Protein AF-A0A0C3AZR6-F1 (afdb_monomer_lite)

Sequence (127 aa):
MDSSSAIPLAPTKAGRVSGKNWKGAKTPTVRNSTKYSFSRSNLPRGVKSKSWEDRKRKDTQLTAVKALEKELKDEKAAELARRREVTKERKDRVEEKRRLEEMKAKMSAKKLARVRRRQGRTKKING

Foldseek 3Di:
DDDDPDDDDDADPQGPDPPCPVVPDDDPPPVPPDPPPPDPDPDDPVVDDPDPVSVVVVVVVVVVVVVVVVVVVVVVVVVVVVVVVVVVVVVVVVVVVVVVVVVVVVVVVVVVVVVCVVVVVDPPDDD

Secondary structure (DSSP, 8-state):
------------TT-S-TT-GGGS---------SS-----S---GGG--S-HHHHHHHHHHHHHHHHHHHHHHHHHHHHHHHHHHHHHHHHHHHHHHHHHHHHHHHHHHHHHHHHHHHTT--S----

Structure (mmCIF, N/CA/C/O backbone):
data_AF-A0A0C3AZR6-F1
#
_entry.id   AF-A0A0C3AZR6-F1
#
loop_
_atom_site.group_PDB
_atom_site.id
_atom_site.type_symbol
_atom_site.label_atom_id
_atom_site.label_alt_id
_atom_site.label_comp_id
_atom_site.label_asym_id
_atom_site.label_entity_id
_atom_site.label_seq_id
_atom_site.pdbx_PDB_ins_code
_atom_site.Cartn_x
_atom_site.Cartn_y
_atom_site.Cartn_z
_atom_site.occupancy
_atom_site.B_iso_or_equiv
_atom_site.auth_seq_id
_atom_site.auth_comp_id
_atom_site.auth_asym_id
_atom_site.auth_atom_id
_atom_site.pdbx_PDB_model_num
ATOM 1 N N . MET A 1 1 ? -48.185 21.223 92.928 1.00 43.75 1 MET A N 1
ATOM 2 C CA . MET A 1 1 ? -46.796 20.753 92.765 1.00 43.75 1 MET A CA 1
ATOM 3 C C . MET A 1 1 ? -46.728 20.026 91.440 1.00 43.75 1 MET A C 1
ATOM 5 O O . MET A 1 1 ? -47.142 18.879 91.351 1.00 43.75 1 MET A O 1
ATOM 9 N N . ASP A 1 2 ? -46.347 20.776 90.408 1.00 48.12 2 ASP A N 1
ATOM 10 C CA . ASP A 1 2 ? -46.209 20.327 89.022 1.00 48.12 2 ASP A CA 1
ATOM 11 C C . ASP A 1 2 ? -45.090 19.293 88.889 1.00 48.12 2 ASP A C 1
ATOM 13 O O . ASP A 1 2 ? -44.030 19.430 89.495 1.00 48.12 2 ASP A O 1
ATOM 17 N N . SER A 1 3 ? -45.295 18.269 88.066 1.00 53.34 3 SER A N 1
ATOM 18 C CA . SER A 1 3 ? -44.249 17.309 87.701 1.00 53.34 3 SER A CA 1
ATOM 19 C C . SER A 1 3 ? -44.274 17.077 86.195 1.00 53.34 3 SER A C 1
ATOM 21 O O . SER A 1 3 ? -44.761 16.070 85.695 1.00 53.34 3 SER A O 1
ATOM 23 N N . SER A 1 4 ? -43.738 18.056 85.465 1.00 58.75 4 SER A N 1
ATOM 24 C CA . SER A 1 4 ? -43.389 17.937 84.049 1.00 58.75 4 SER A CA 1
ATOM 25 C C . SER A 1 4 ? -42.205 16.971 83.903 1.00 58.75 4 SER A C 1
ATOM 27 O O . SER A 1 4 ? -41.048 17.356 84.085 1.00 58.75 4 SER A O 1
ATOM 29 N N . SER A 1 5 ? -42.474 15.714 83.554 1.00 63.41 5 SER A N 1
ATOM 30 C CA . SER A 1 5 ? -41.441 14.737 83.200 1.00 63.41 5 SER A CA 1
ATOM 31 C C . SER A 1 5 ? -40.822 15.087 81.840 1.00 63.41 5 SER A C 1
ATOM 33 O O . SER A 1 5 ? -41.391 14.797 80.786 1.00 63.41 5 SER A O 1
ATOM 35 N N . ALA A 1 6 ? -39.656 15.733 81.854 1.00 64.06 6 ALA A N 1
ATOM 36 C CA . ALA A 1 6 ? -38.912 16.073 80.645 1.00 64.06 6 ALA A CA 1
ATOM 37 C C . ALA A 1 6 ? -38.330 14.809 79.978 1.00 64.06 6 ALA A C 1
ATOM 39 O O . ALA A 1 6 ? -37.543 14.080 80.578 1.00 64.06 6 ALA A O 1
ATOM 40 N N . ILE A 1 7 ? -38.697 14.565 78.718 1.00 68.38 7 ILE A N 1
ATOM 41 C CA . ILE A 1 7 ? -38.192 13.448 77.905 1.00 68.38 7 ILE A CA 1
ATOM 42 C C . ILE A 1 7 ? -36.727 13.731 77.503 1.00 68.38 7 ILE A C 1
ATOM 44 O O . ILE A 1 7 ? -36.455 14.793 76.929 1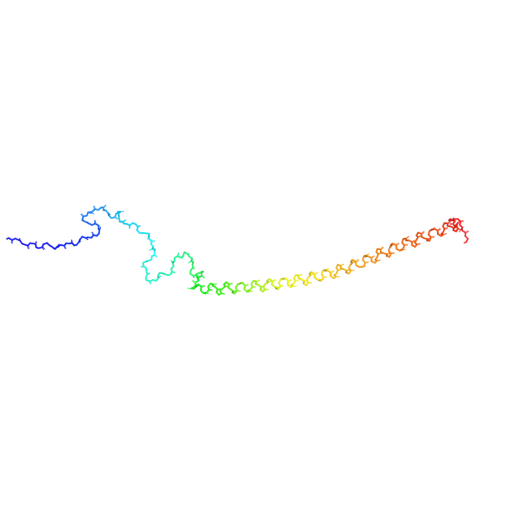.00 68.38 7 ILE A O 1
ATOM 48 N N . PRO A 1 8 ? -35.765 12.818 77.746 1.00 67.88 8 PRO A N 1
ATOM 49 C CA . PRO A 1 8 ? -34.377 13.022 77.343 1.00 67.88 8 PRO A CA 1
ATOM 50 C C . PRO A 1 8 ? -34.225 12.865 75.821 1.00 67.88 8 PRO A C 1
ATOM 52 O O . PRO A 1 8 ? -34.331 11.774 75.267 1.00 67.88 8 PRO A O 1
ATOM 55 N N . LEU A 1 9 ? -33.955 13.973 75.127 1.00 63.50 9 LEU A N 1
ATOM 56 C CA . LEU A 1 9 ? -33.611 13.967 73.703 1.00 63.50 9 LEU A CA 1
ATOM 57 C C . LEU A 1 9 ? -32.191 13.409 73.514 1.00 63.50 9 LEU A C 1
ATOM 59 O O . LEU A 1 9 ? -31.229 13.984 74.026 1.00 63.50 9 LEU A O 1
ATOM 63 N N . ALA A 1 10 ? -32.057 12.317 72.758 1.00 60.41 10 ALA A N 1
ATOM 64 C CA . ALA A 1 10 ? -30.762 11.732 72.411 1.00 60.41 10 ALA A CA 1
ATOM 65 C C . ALA A 1 10 ? -29.856 12.756 71.685 1.00 60.41 10 ALA A C 1
ATOM 67 O O . ALA A 1 10 ? -30.346 13.514 70.838 1.00 60.41 10 ALA A O 1
ATOM 68 N N . PRO A 1 11 ? -28.538 12.803 71.971 1.00 62.66 11 PRO A N 1
ATOM 69 C CA . PRO A 1 11 ? -27.638 13.742 71.315 1.00 62.66 11 PRO A CA 1
ATOM 70 C C . PRO A 1 11 ? -27.493 13.373 69.835 1.00 62.66 11 PRO A C 1
ATOM 72 O O . PRO A 1 11 ? -26.934 12.337 69.475 1.00 62.66 11 PRO A O 1
ATOM 75 N N . THR A 1 12 ? -27.983 14.237 68.947 1.00 64.06 12 THR A N 1
ATOM 76 C CA . THR A 1 12 ? -27.641 14.160 67.524 1.00 64.06 12 THR A CA 1
ATOM 77 C C . THR A 1 12 ? -26.139 14.423 67.365 1.00 64.06 12 THR A C 1
ATOM 79 O O . THR A 1 12 ? -25.546 15.159 68.157 1.00 64.06 12 THR A O 1
ATOM 82 N N . LYS A 1 13 ? -25.500 13.876 66.320 1.00 60.03 13 LYS A N 1
ATOM 83 C CA . LYS A 1 13 ? -24.058 14.076 66.043 1.00 60.03 13 LYS A CA 1
ATOM 84 C C . LYS A 1 13 ? -23.613 15.553 65.970 1.00 60.03 13 LYS A C 1
ATOM 86 O O . LYS A 1 13 ? -22.415 15.811 65.982 1.00 60.03 13 LYS A O 1
ATOM 91 N N . ALA A 1 14 ? -24.543 16.508 65.877 1.00 58.34 14 ALA A N 1
ATOM 92 C CA . ALA A 1 14 ? -24.272 17.944 65.802 1.00 58.34 14 ALA A CA 1
ATOM 93 C C . ALA A 1 14 ? -24.494 18.719 67.125 1.00 58.34 14 ALA A C 1
ATOM 95 O O . ALA A 1 14 ? -24.166 19.904 67.179 1.00 58.34 14 ALA A O 1
ATOM 96 N N . GLY A 1 15 ? -24.998 18.083 68.192 1.00 63.97 15 GLY A N 1
ATOM 97 C CA . GLY A 1 15 ? -25.243 18.728 69.493 1.00 63.97 15 GLY A CA 1
ATOM 98 C C . GLY A 1 15 ? -26.321 19.834 69.489 1.00 63.97 15 GLY A C 1
ATOM 99 O O . GLY A 1 15 ? -26.889 20.181 68.456 1.00 63.97 15 GLY A O 1
ATOM 100 N N . ARG A 1 16 ? -26.617 20.407 70.672 1.00 58.31 16 ARG A N 1
ATOM 101 C CA . ARG A 1 16 ? -27.592 21.507 70.887 1.00 58.31 16 ARG A CA 1
ATOM 102 C C . ARG A 1 16 ? -27.002 22.897 70.588 1.00 58.31 16 ARG A C 1
ATOM 104 O O . ARG A 1 16 ? -27.086 23.797 71.418 1.00 58.31 16 ARG A O 1
ATOM 111 N N . VAL A 1 17 ? -26.360 23.091 69.437 1.00 55.59 17 VAL A N 1
ATOM 112 C CA . VAL A 1 17 ? -25.822 24.413 69.069 1.00 55.59 17 VAL A CA 1
ATOM 113 C C . VAL A 1 17 ? -26.326 24.809 67.689 1.00 55.59 17 VAL A C 1
ATOM 115 O O . VAL A 1 17 ? -25.867 24.290 66.671 1.00 55.59 17 VAL A O 1
ATOM 118 N N . SER A 1 18 ? -27.270 25.753 67.670 1.00 59.91 18 SER A N 1
ATOM 119 C CA . SER A 1 18 ? -27.644 26.496 66.465 1.00 59.91 18 SER A CA 1
ATOM 120 C C . SER A 1 18 ? -26.379 27.104 65.840 1.00 59.91 18 SER A C 1
ATOM 122 O O . SER A 1 18 ? -25.640 27.816 66.517 1.00 59.91 18 SER A O 1
ATOM 124 N N . GLY A 1 19 ? -26.088 26.776 64.574 1.00 60.72 19 GLY A N 1
ATOM 125 C CA . GLY A 1 19 ? -25.051 27.459 63.786 1.00 60.72 19 GLY A CA 1
ATOM 126 C C . GLY A 1 19 ? -23.796 26.664 63.397 1.00 60.72 19 GLY A C 1
ATOM 127 O O . GLY A 1 19 ? -22.848 27.268 62.899 1.00 60.72 19 GLY A O 1
ATOM 128 N N . LYS A 1 20 ? -23.737 25.334 63.581 1.00 61.09 20 LYS A N 1
ATOM 129 C CA . LYS A 1 20 ? -22.564 24.498 63.192 1.00 61.09 20 LYS A CA 1
ATOM 130 C C . LYS A 1 20 ? -22.833 23.479 62.077 1.00 61.09 20 LYS A C 1
ATOM 132 O O . LYS A 1 20 ? -22.010 22.614 61.796 1.00 61.09 20 LYS A O 1
ATOM 137 N N . ASN A 1 21 ? -23.947 23.629 61.377 1.00 62.28 21 ASN A N 1
ATOM 138 C CA . ASN A 1 21 ? -24.357 22.839 60.214 1.00 62.28 21 ASN A CA 1
ATOM 139 C C . ASN A 1 21 ? -23.373 22.967 59.030 1.00 62.28 21 ASN A C 1
ATOM 141 O O . ASN A 1 21 ? -23.208 22.025 58.261 1.00 62.28 21 ASN A O 1
ATOM 145 N N . TRP A 1 22 ? -22.648 24.084 58.922 1.00 67.94 22 TRP A N 1
ATOM 146 C CA . TRP A 1 22 ? -21.615 2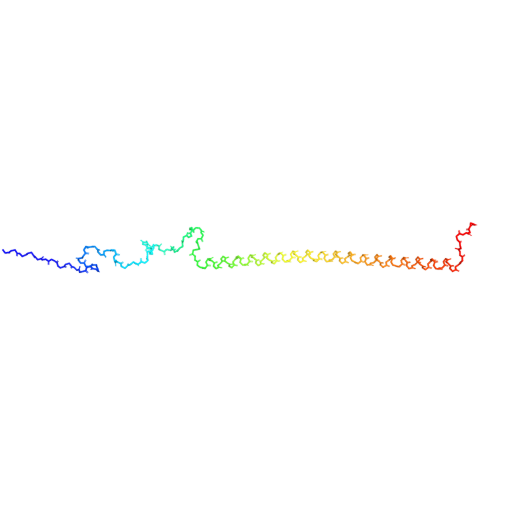4.299 57.898 1.00 67.94 22 TRP A CA 1
ATOM 147 C C . TRP A 1 22 ? -20.285 23.573 58.175 1.00 67.94 22 TRP A C 1
ATOM 149 O O . TRP A 1 22 ? -19.436 23.496 57.287 1.00 67.94 22 TRP A O 1
ATOM 159 N N . LYS A 1 23 ? -20.093 23.033 59.389 1.00 65.12 23 LYS A N 1
ATOM 160 C CA . LYS A 1 23 ? -18.911 22.245 59.789 1.00 65.12 23 LYS A CA 1
ATOM 161 C C . LYS A 1 23 ? -19.126 20.730 59.675 1.00 65.12 23 LYS A C 1
ATOM 163 O O . LYS A 1 23 ? -18.280 19.965 60.130 1.00 65.12 23 LYS A O 1
ATOM 168 N N . GLY A 1 24 ? -20.243 20.281 59.096 1.00 70.25 24 GLY A N 1
ATOM 169 C CA . GLY A 1 24 ? -20.435 18.863 58.793 1.00 70.25 24 GLY A CA 1
ATOM 170 C C . GLY A 1 24 ? -19.313 18.346 57.888 1.00 70.25 24 GLY A C 1
ATOM 171 O O . GLY A 1 24 ? -18.838 19.071 57.011 1.00 70.25 24 GLY A O 1
ATOM 172 N N . ALA A 1 25 ? -18.869 17.106 58.105 1.00 72.69 25 ALA A N 1
ATOM 173 C CA . ALA A 1 25 ? -17.862 16.481 57.255 1.00 72.69 25 ALA A CA 1
ATOM 174 C C . ALA A 1 25 ? -18.342 16.518 55.795 1.00 72.69 25 ALA A C 1
ATOM 176 O O . ALA A 1 25 ? -19.365 15.923 55.454 1.00 72.69 25 ALA A O 1
ATOM 177 N N . LYS A 1 26 ? -17.624 17.254 54.939 1.00 71.94 26 LYS A N 1
ATOM 178 C CA . LYS A 1 26 ? -17.933 17.356 53.511 1.00 71.94 26 LYS A CA 1
ATOM 179 C C . LYS A 1 26 ? -17.569 16.030 52.852 1.00 71.94 26 LYS A C 1
ATOM 181 O O . LYS A 1 26 ? -16.433 15.827 52.437 1.00 71.94 26 LYS A O 1
ATOM 186 N N . THR A 1 27 ? -18.517 15.104 52.786 1.00 67.06 27 THR A N 1
ATOM 187 C CA . THR A 1 27 ? -18.367 13.914 51.949 1.00 67.06 27 THR A CA 1
ATOM 188 C C . THR A 1 27 ? -18.426 14.347 50.485 1.00 67.06 27 THR A C 1
ATOM 190 O O . THR A 1 27 ? -19.260 15.199 50.162 1.00 67.06 27 THR A O 1
ATOM 193 N N . PRO A 1 28 ? -17.596 13.793 49.583 1.00 66.06 28 PRO A N 1
ATOM 194 C CA . PRO A 1 28 ? -17.740 14.068 48.160 1.00 66.06 28 PRO A CA 1
ATOM 195 C C . PRO A 1 28 ? -19.184 13.772 47.756 1.00 66.06 28 PRO A C 1
ATOM 197 O O . PRO A 1 28 ? -19.701 12.699 48.071 1.00 66.06 28 PRO A O 1
ATOM 200 N N . THR A 1 29 ? -19.846 14.729 47.101 1.00 61.19 29 THR A N 1
ATOM 201 C CA . THR A 1 29 ? -21.200 14.556 46.567 1.00 61.19 29 THR A CA 1
ATOM 202 C C . THR A 1 29 ? -21.146 13.497 45.475 1.00 61.19 29 THR A C 1
ATOM 204 O O . THR A 1 29 ? -21.021 13.794 44.288 1.00 61.19 29 THR A O 1
ATOM 207 N N . VAL A 1 30 ? -21.199 12.227 45.864 1.00 58.28 30 VAL A N 1
ATOM 208 C CA . VAL A 1 30 ? -21.415 11.147 44.918 1.00 58.28 30 VAL A CA 1
ATOM 209 C C . VAL A 1 30 ? -22.887 11.257 44.546 1.00 58.28 30 VAL A C 1
ATOM 211 O O . VAL A 1 30 ? -23.754 11.029 45.387 1.00 58.28 30 VAL A O 1
ATOM 214 N N . ARG A 1 31 ? -23.182 11.685 43.313 1.00 56.50 31 ARG A N 1
ATOM 215 C CA . ARG A 1 31 ? -24.540 11.772 42.749 1.00 56.50 31 ARG A CA 1
ATOM 216 C C . ARG A 1 31 ? -25.121 10.359 42.580 1.00 56.50 31 ARG A C 1
ATOM 218 O O . ARG A 1 31 ? -25.316 9.880 41.472 1.00 56.50 31 ARG A O 1
ATOM 225 N N . ASN A 1 32 ? -25.364 9.688 43.699 1.00 58.19 32 ASN A N 1
ATOM 226 C CA . ASN A 1 32 ? -25.813 8.309 43.817 1.00 58.19 32 ASN A CA 1
ATOM 227 C C . ASN A 1 32 ? -26.907 8.248 44.901 1.00 58.19 32 ASN A C 1
ATOM 229 O O . ASN A 1 32 ? -26.690 7.676 45.963 1.00 58.19 32 ASN A O 1
ATOM 233 N N . SER A 1 33 ? -28.074 8.857 44.675 1.00 50.94 33 SER A N 1
ATOM 234 C CA . SER A 1 33 ? -29.233 8.736 45.586 1.00 50.94 33 SER A CA 1
ATOM 235 C C . SER A 1 33 ? -30.452 8.102 44.918 1.00 50.94 33 SER A C 1
ATOM 237 O O . SER A 1 33 ? -31.592 8.351 45.297 1.00 50.94 33 SER A O 1
ATOM 239 N N . THR A 1 34 ? -30.231 7.249 43.924 1.00 49.12 34 THR A N 1
ATOM 240 C CA . THR A 1 34 ? -31.268 6.351 43.419 1.00 49.12 34 THR A CA 1
ATOM 241 C C . THR A 1 34 ? -30.700 4.948 43.314 1.00 49.12 34 THR A C 1
ATOM 243 O O . THR A 1 34 ? -29.569 4.746 42.878 1.00 49.12 34 THR A O 1
ATOM 246 N N . LYS A 1 35 ? -31.524 3.981 43.718 1.00 51.75 35 LYS A N 1
ATOM 247 C CA . LYS A 1 35 ? -31.311 2.525 43.798 1.00 51.75 35 LYS A CA 1
ATOM 248 C C . LYS A 1 35 ? -30.859 1.851 42.477 1.00 51.75 35 LYS A C 1
ATOM 250 O O . LYS A 1 35 ? -30.722 0.638 42.423 1.00 51.75 35 LYS A O 1
ATOM 255 N N . TYR A 1 36 ? -30.588 2.638 41.432 1.00 54.09 36 TYR A N 1
ATOM 256 C CA . TYR A 1 36 ? -30.136 2.249 40.095 1.00 54.09 36 TYR A CA 1
ATOM 257 C C . TYR A 1 36 ? -28.831 2.986 39.717 1.00 54.09 36 TYR A C 1
ATOM 259 O O . TYR A 1 36 ? -28.754 3.684 38.705 1.00 54.09 36 TYR A O 1
ATOM 267 N N . SER A 1 37 ? -27.786 2.907 40.540 1.00 54.41 37 SER A N 1
ATOM 268 C CA . SER A 1 37 ? -26.512 3.600 40.295 1.00 54.41 37 SER A CA 1
ATOM 269 C C . SER A 1 37 ? -25.604 2.837 39.311 1.00 54.41 37 SER A C 1
ATOM 271 O O . SER A 1 37 ? -24.586 2.267 39.687 1.00 54.41 37 SER A O 1
ATOM 273 N N . PHE A 1 38 ? -25.938 2.874 38.014 1.00 54.88 38 PHE A N 1
ATOM 274 C CA . PHE A 1 38 ? -25.103 2.331 36.920 1.00 54.88 38 PHE A CA 1
ATOM 275 C C . PHE A 1 38 ? -24.314 3.403 36.123 1.00 54.88 38 PHE A C 1
ATOM 277 O O . PHE A 1 38 ? -23.824 3.145 35.029 1.00 54.88 38 PHE A O 1
ATOM 284 N N . SER A 1 39 ? -24.160 4.654 36.571 1.00 52.81 39 SER A N 1
ATOM 285 C CA . SER A 1 39 ? -23.447 5.644 35.732 1.00 52.81 39 SER A CA 1
ATOM 286 C C . SER A 1 39 ? -22.549 6.603 36.487 1.00 52.81 39 SER A C 1
ATOM 288 O O . SER A 1 39 ? -22.972 7.659 36.934 1.00 52.81 39 SER A O 1
ATOM 290 N N . ARG A 1 40 ? -21.260 6.249 36.502 1.00 59.50 40 ARG A N 1
ATOM 291 C CA . ARG A 1 40 ? -20.128 7.125 36.829 1.00 59.50 40 ARG A CA 1
ATOM 292 C C . ARG A 1 40 ? -19.597 7.931 35.630 1.00 59.50 40 ARG A C 1
ATOM 294 O O . ARG A 1 40 ? -18.630 8.662 35.793 1.00 59.50 40 ARG A O 1
ATOM 301 N N . SER A 1 41 ? -20.187 7.811 34.434 1.00 62.84 41 SER A N 1
ATOM 302 C CA . SER A 1 41 ? -19.724 8.524 33.235 1.00 62.84 41 SER A CA 1
ATOM 303 C C . SER A 1 41 ? -20.802 9.422 32.621 1.00 62.84 41 SER A C 1
ATOM 305 O O . SER A 1 41 ? -21.942 8.994 32.409 1.00 62.84 41 SER A O 1
ATOM 307 N N . ASN A 1 42 ? -20.405 10.648 32.261 1.00 71.31 42 ASN A N 1
ATOM 308 C CA . ASN A 1 42 ? -21.212 11.624 31.513 1.00 71.31 42 ASN A CA 1
ATOM 309 C C . ASN A 1 42 ? -21.467 11.205 30.050 1.00 71.31 42 ASN A C 1
ATOM 311 O O . ASN A 1 42 ? -21.934 12.008 29.249 1.00 71.31 42 ASN A O 1
ATOM 315 N N . LEU A 1 43 ? -21.160 9.956 29.676 1.00 73.75 43 LEU A N 1
ATOM 316 C CA . LEU A 1 43 ? -21.396 9.474 28.323 1.00 73.75 43 LEU A CA 1
ATOM 317 C C . LEU A 1 43 ? -22.908 9.343 28.052 1.00 73.75 43 LEU A C 1
ATOM 319 O O . LEU A 1 43 ? -23.650 8.841 28.911 1.00 73.75 43 LEU A O 1
ATOM 323 N N . PRO A 1 44 ? -23.375 9.728 26.853 1.00 78.62 44 PRO A N 1
ATOM 324 C CA . PRO A 1 44 ? -24.745 9.477 26.430 1.00 78.62 44 PRO A CA 1
ATOM 325 C C . PRO A 1 44 ? -25.036 7.970 26.393 1.00 78.62 44 PRO A C 1
ATOM 327 O O . PRO A 1 44 ? -24.149 7.149 26.148 1.00 78.62 44 PRO A O 1
ATOM 330 N N . ARG A 1 45 ? -26.296 7.590 26.650 1.00 68.44 45 ARG A N 1
ATOM 331 C CA . ARG A 1 45 ? -26.707 6.182 26.823 1.00 68.44 45 ARG A CA 1
ATOM 332 C C . ARG A 1 45 ? -26.374 5.290 25.619 1.00 68.44 45 ARG A C 1
ATOM 334 O O . ARG A 1 45 ? -26.055 4.130 25.832 1.00 68.44 45 ARG A O 1
ATOM 341 N N . GLY A 1 46 ? -26.371 5.831 24.398 1.00 75.06 46 GLY A N 1
ATOM 342 C CA . GLY A 1 46 ? -26.047 5.080 23.175 1.00 75.06 46 GLY A CA 1
ATOM 343 C C . GLY A 1 46 ? -24.569 4.700 23.011 1.00 75.06 46 GLY A C 1
ATOM 344 O O . GLY A 1 46 ? -24.259 3.763 22.286 1.00 75.06 46 GLY A O 1
ATOM 345 N N . VAL A 1 47 ? -23.652 5.383 23.706 1.00 72.94 47 VAL A N 1
ATOM 346 C CA . VAL A 1 47 ? -22.197 5.125 23.628 1.00 72.94 47 VAL A CA 1
ATOM 347 C C . VAL A 1 47 ? -21.725 4.264 24.808 1.00 72.94 47 VAL A C 1
ATOM 349 O O . VAL A 1 47 ? -20.583 3.808 24.867 1.00 72.94 47 VAL A O 1
ATOM 352 N N . LYS A 1 48 ? -22.614 4.001 25.773 1.00 75.62 48 LYS A N 1
ATOM 353 C CA . LYS A 1 48 ? -22.311 3.163 26.928 1.00 75.62 48 LYS A CA 1
ATOM 354 C C . LYS A 1 48 ? -22.327 1.697 26.516 1.00 75.62 48 LYS A C 1
ATOM 356 O O . LYS A 1 48 ? -23.314 1.178 26.004 1.00 75.62 48 LYS A O 1
ATOM 361 N N . SER A 1 49 ? -21.216 1.022 26.774 1.00 77.25 49 SER A N 1
ATOM 362 C CA . SER A 1 49 ? -21.164 -0.434 26.705 1.00 77.25 49 SER A CA 1
ATOM 363 C C . SER A 1 49 ? -21.952 -1.029 27.868 1.00 77.25 49 SER A C 1
ATOM 365 O O . SER A 1 49 ? -21.871 -0.540 28.996 1.00 77.25 49 SER A O 1
ATOM 367 N N . LYS A 1 50 ? -22.734 -2.070 27.576 1.00 79.12 50 LYS A N 1
ATOM 368 C CA . LYS A 1 50 ? -23.590 -2.743 28.556 1.00 79.12 50 LYS A CA 1
ATOM 369 C C . LYS A 1 50 ? -22.762 -3.616 29.506 1.00 79.12 50 LYS A C 1
ATOM 371 O O . LYS A 1 50 ? -23.016 -3.595 30.705 1.00 79.12 50 LYS A O 1
ATOM 376 N N . SER A 1 51 ? -21.725 -4.289 28.997 1.00 84.44 51 SER A N 1
ATOM 377 C CA . SER A 1 51 ? -20.753 -5.051 29.792 1.00 84.44 51 SER A CA 1
ATOM 378 C C . SER A 1 51 ? -19.304 -4.857 29.304 1.00 84.44 51 SER A C 1
ATOM 380 O O 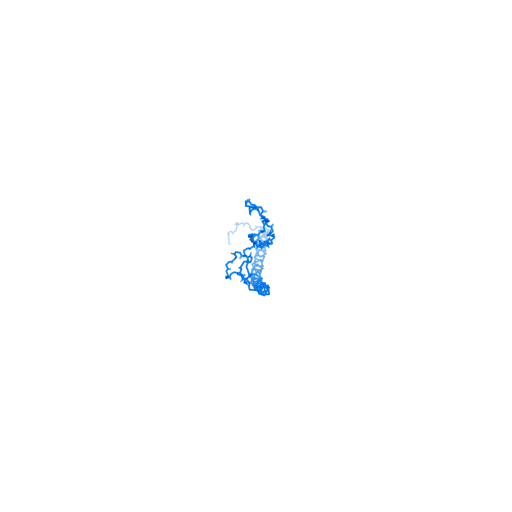. SER A 1 51 ? -19.041 -4.299 28.234 1.00 84.44 51 SER A O 1
ATOM 382 N N . TRP A 1 52 ? -18.332 -5.293 30.112 1.00 85.00 52 TRP A N 1
ATOM 383 C CA . TRP A 1 52 ? -16.927 -5.398 29.689 1.00 85.00 52 TRP A CA 1
ATOM 384 C C . TRP A 1 52 ? -16.741 -6.433 28.576 1.00 85.00 52 TRP A C 1
ATOM 386 O O . TRP A 1 52 ? -15.998 -6.191 27.627 1.00 85.00 52 TRP A O 1
ATOM 396 N N . GLU A 1 53 ? -17.462 -7.547 28.659 1.00 91.00 53 GLU A N 1
ATOM 397 C CA . GLU A 1 53 ? -17.429 -8.623 27.669 1.00 91.00 53 GLU A CA 1
ATOM 398 C C . GLU A 1 53 ? -17.894 -8.136 26.294 1.00 91.00 53 GLU A C 1
ATOM 400 O O . GLU A 1 53 ? -17.252 -8.432 25.288 1.00 91.00 53 GLU A O 1
ATOM 405 N N . ASP A 1 54 ? -18.930 -7.293 26.248 1.00 89.62 54 ASP A N 1
ATOM 406 C CA . ASP A 1 54 ? -19.410 -6.686 25.004 1.00 89.62 54 ASP A CA 1
ATOM 407 C C . ASP A 1 54 ? -18.352 -5.782 24.364 1.00 89.62 54 ASP A C 1
ATOM 409 O O . ASP A 1 54 ? -18.244 -5.726 23.138 1.00 89.62 54 ASP A O 1
ATOM 413 N N . ARG A 1 55 ? -17.555 -5.072 25.177 1.00 89.69 55 ARG A N 1
ATOM 414 C CA . ARG A 1 55 ? -16.419 -4.287 24.668 1.00 89.69 55 ARG A CA 1
ATOM 415 C C . ARG A 1 55 ? -15.356 -5.200 24.091 1.00 89.69 55 ARG A C 1
ATOM 417 O O . ARG A 1 55 ? -14.953 -4.999 22.954 1.00 89.69 55 ARG A O 1
ATOM 424 N N . LYS A 1 56 ? -14.968 -6.238 24.833 1.00 95.44 56 LYS A N 1
ATOM 425 C CA . LYS A 1 56 ? -13.966 -7.198 24.368 1.00 95.44 56 LYS A CA 1
ATOM 426 C C . LYS A 1 56 ? -14.385 -7.889 23.077 1.00 95.44 56 LYS A C 1
ATOM 428 O O . LYS A 1 56 ? -13.565 -7.982 22.174 1.00 95.44 56 LYS A O 1
ATOM 433 N N . ARG A 1 57 ? -15.650 -8.297 22.947 1.00 94.50 57 ARG A N 1
ATOM 434 C CA . ARG A 1 57 ? -16.179 -8.895 21.712 1.00 94.50 57 ARG A CA 1
ATOM 435 C C . ARG A 1 57 ? -16.145 -7.917 20.532 1.00 94.50 57 ARG A C 1
ATOM 437 O O . ARG A 1 57 ? -15.821 -8.321 19.421 1.00 94.50 57 ARG A O 1
ATOM 444 N N . LYS A 1 58 ? -16.470 -6.640 20.747 1.00 94.12 58 LYS A N 1
ATOM 445 C CA . LYS A 1 58 ? -16.375 -5.617 19.690 1.00 94.12 58 LYS A CA 1
ATOM 446 C C . LYS A 1 58 ? -14.929 -5.355 19.290 1.00 94.12 58 LYS A C 1
ATOM 448 O O . LYS A 1 58 ? -14.638 -5.289 18.101 1.00 94.12 58 LYS A O 1
ATOM 453 N N . ASP A 1 59 ? -14.029 -5.255 20.261 1.00 95.69 59 ASP A N 1
ATOM 454 C CA . ASP A 1 59 ? -12.607 -5.048 20.000 1.00 95.69 59 ASP A CA 1
ATOM 455 C C . ASP A 1 59 ? -12.027 -6.217 19.199 1.00 95.69 59 ASP A C 1
ATOM 457 O O . ASP A 1 59 ? -11.359 -5.985 18.194 1.00 95.69 59 ASP A O 1
ATOM 461 N N . THR A 1 60 ? -12.340 -7.467 19.564 1.00 97.38 60 THR A N 1
ATOM 462 C CA . THR A 1 60 ? -11.865 -8.641 18.815 1.00 97.38 60 THR A CA 1
ATOM 463 C C . THR A 1 60 ? -12.405 -8.663 17.386 1.00 97.38 60 THR A C 1
ATOM 465 O O . THR A 1 60 ? -11.638 -8.878 16.447 1.00 97.38 60 THR A O 1
ATOM 468 N N . GLN A 1 61 ? -13.690 -8.360 17.188 1.00 97.31 61 GLN A N 1
ATOM 469 C CA . GLN A 1 61 ? -14.279 -8.238 15.850 1.00 97.31 61 GLN A CA 1
ATOM 470 C C . GLN A 1 61 ? -13.588 -7.154 15.018 1.00 97.31 61 GLN A C 1
ATOM 472 O O . GLN A 1 61 ? -13.215 -7.400 13.874 1.00 97.31 61 GLN A O 1
ATOM 477 N N . LEU A 1 62 ? -13.353 -5.973 15.594 1.00 97.25 62 LEU A N 1
ATOM 478 C CA . LEU A 1 62 ? -12.661 -4.884 14.906 1.00 97.25 62 LEU A CA 1
ATOM 479 C C . LEU A 1 62 ? -11.217 -5.253 14.555 1.00 97.25 62 LEU A C 1
ATOM 481 O O . LEU A 1 62 ? -10.751 -4.907 13.471 1.00 97.25 62 LEU A O 1
ATOM 485 N N . THR A 1 63 ? -10.508 -5.961 15.437 1.00 97.75 63 THR A N 1
ATOM 486 C CA . THR A 1 63 ? -9.152 -6.439 15.134 1.00 97.75 63 THR A CA 1
ATOM 487 C C . THR A 1 63 ? -9.145 -7.456 13.999 1.00 97.75 63 THR A C 1
ATOM 489 O O . THR A 1 63 ? -8.299 -7.350 13.116 1.00 97.75 63 THR A O 1
ATOM 492 N N . ALA A 1 64 ? -10.117 -8.373 13.964 1.00 97.75 64 ALA A N 1
ATOM 493 C CA . ALA A 1 64 ? -10.242 -9.355 12.892 1.00 97.75 64 ALA A CA 1
ATOM 494 C C . ALA A 1 64 ? -10.551 -8.683 11.544 1.00 97.75 64 ALA A C 1
ATOM 496 O O . ALA A 1 64 ? -9.896 -8.972 10.549 1.00 97.75 64 ALA A O 1
ATOM 497 N N . VAL A 1 65 ? -11.480 -7.720 11.518 1.00 98.06 65 VAL A N 1
ATOM 498 C CA . VAL A 1 65 ? -11.805 -6.959 10.298 1.00 98.06 65 VAL A CA 1
ATOM 499 C C . VAL A 1 65 ? -10.590 -6.186 9.785 1.00 98.06 65 VAL A C 1
ATOM 501 O O . VAL A 1 65 ? -10.312 -6.212 8.590 1.00 98.06 65 VAL A O 1
ATOM 504 N N . LYS A 1 66 ? -9.831 -5.535 10.673 1.00 98.19 66 LYS A N 1
ATOM 505 C CA . LYS A 1 66 ? -8.611 -4.808 10.287 1.00 98.19 66 LYS A CA 1
ATOM 506 C C . LYS A 1 66 ? -7.512 -5.732 9.764 1.00 98.19 66 LYS A C 1
ATOM 508 O O . LYS A 1 66 ? -6.786 -5.335 8.858 1.00 98.19 66 LYS A O 1
ATOM 513 N N . ALA A 1 67 ? -7.377 -6.932 10.328 1.00 98.06 67 ALA A N 1
ATOM 514 C CA . ALA A 1 67 ? -6.432 -7.929 9.834 1.00 98.06 67 ALA A CA 1
ATOM 515 C C . ALA A 1 67 ? -6.789 -8.352 8.401 1.00 98.06 67 ALA A C 1
ATOM 517 O O . ALA A 1 67 ? -5.948 -8.236 7.515 1.00 98.06 67 ALA A O 1
ATOM 518 N N . LEU A 1 68 ? -8.058 -8.691 8.154 1.00 98.19 68 LEU A N 1
ATOM 519 C CA . LEU A 1 68 ? -8.550 -9.036 6.816 1.00 98.19 68 LEU A CA 1
ATOM 520 C C . LEU A 1 68 ? -8.392 -7.880 5.819 1.00 98.19 68 LEU A C 1
ATOM 522 O O . LEU A 1 68 ? -7.965 -8.078 4.686 1.00 98.19 68 LEU A O 1
ATOM 526 N N . GLU A 1 69 ? -8.707 -6.649 6.229 1.00 97.75 69 GLU A N 1
ATOM 527 C CA . GLU A 1 69 ? -8.520 -5.470 5.379 1.00 97.75 69 GLU A CA 1
ATOM 528 C C . GLU A 1 69 ? -7.050 -5.291 4.980 1.00 97.75 69 GLU A C 1
ATOM 530 O O . GLU A 1 69 ? -6.755 -4.938 3.835 1.00 97.75 69 GLU A O 1
ATOM 535 N N . LYS A 1 70 ? -6.129 -5.532 5.917 1.00 98.19 70 LYS A N 1
ATOM 536 C CA . LYS A 1 70 ? -4.693 -5.455 5.663 1.00 98.19 70 LYS A CA 1
ATOM 537 C C . LYS A 1 70 ? -4.248 -6.539 4.684 1.00 98.19 70 LYS A C 1
ATOM 539 O O . LYS A 1 70 ? -3.615 -6.200 3.691 1.00 98.19 70 LYS A O 1
ATOM 544 N N . GLU A 1 71 ? -4.630 -7.792 4.917 1.00 97.12 71 GLU A N 1
ATOM 545 C CA . GLU A 1 71 ? -4.305 -8.920 4.032 1.00 97.12 71 GLU A CA 1
ATOM 546 C C . GLU A 1 71 ? -4.761 -8.644 2.592 1.00 97.12 71 GLU A C 1
ATOM 548 O O . GLU A 1 71 ? -3.960 -8.701 1.661 1.00 97.12 71 GLU A O 1
ATOM 553 N N . LEU A 1 72 ? -6.004 -8.188 2.405 1.00 97.94 72 LEU A N 1
ATOM 554 C CA . LEU A 1 72 ? -6.537 -7.854 1.079 1.00 97.94 72 LEU A CA 1
ATOM 555 C C . LEU A 1 72 ? -5.797 -6.695 0.394 1.00 97.94 72 LEU A C 1
ATOM 557 O O . LEU A 1 72 ? -5.691 -6.658 -0.836 1.00 97.94 72 LEU A O 1
ATOM 561 N N . LYS A 1 73 ? -5.330 -5.703 1.159 1.00 98.25 73 LYS A N 1
ATOM 562 C CA . LYS A 1 73 ? -4.541 -4.588 0.612 1.00 98.25 73 LYS A CA 1
ATOM 563 C C . LYS A 1 73 ? -3.145 -5.047 0.216 1.00 98.25 73 LYS A C 1
ATOM 565 O O . LYS A 1 73 ? -2.692 -4.686 -0.871 1.00 98.25 73 LYS A O 1
ATOM 570 N N . ASP A 1 74 ? -2.504 -5.842 1.063 1.00 97.44 74 ASP A N 1
ATOM 571 C CA . ASP A 1 74 ? -1.159 -6.361 0.835 1.00 97.44 74 ASP A CA 1
ATOM 572 C C . ASP A 1 74 ? -1.144 -7.286 -0.396 1.00 97.44 74 ASP A C 1
ATOM 574 O O . ASP A 1 74 ? -0.294 -7.125 -1.272 1.00 97.44 74 ASP A O 1
ATOM 578 N N . GLU A 1 75 ? -2.148 -8.155 -0.554 1.00 96.19 75 GLU A N 1
ATOM 579 C CA . GLU A 1 75 ? -2.315 -9.007 -1.742 1.00 96.19 75 GLU A CA 1
ATOM 580 C C . GLU A 1 75 ? -2.486 -8.193 -3.032 1.00 96.19 75 GLU A C 1
ATOM 582 O O . GLU A 1 75 ? -1.807 -8.437 -4.035 1.00 96.19 75 GLU A O 1
ATOM 587 N N . LYS A 1 76 ? -3.355 -7.174 -3.014 1.00 98.00 76 LYS A N 1
ATOM 588 C CA . LYS A 1 76 ? -3.561 -6.289 -4.173 1.00 98.00 76 LYS A CA 1
ATOM 589 C C . LYS A 1 76 ? -2.294 -5.517 -4.532 1.00 98.00 76 LYS A C 1
ATOM 591 O O . LYS A 1 76 ? -1.978 -5.370 -5.715 1.00 98.00 76 LYS A O 1
ATOM 596 N N . ALA A 1 77 ? -1.578 -5.009 -3.532 1.00 97.44 77 ALA A N 1
ATOM 597 C CA . ALA A 1 77 ? -0.330 -4.287 -3.737 1.00 97.44 77 ALA A CA 1
ATOM 598 C C . ALA A 1 77 ? 0.760 -5.206 -4.308 1.00 97.44 77 ALA A C 1
ATOM 600 O O . ALA A 1 77 ? 1.448 -4.809 -5.251 1.00 97.44 77 ALA A O 1
ATOM 601 N N . ALA A 1 78 ? 0.870 -6.436 -3.802 1.00 97.25 78 ALA A N 1
ATOM 602 C CA . ALA A 1 78 ? 1.816 -7.432 -4.291 1.00 97.25 78 ALA A CA 1
ATOM 603 C C . ALA A 1 78 ? 1.549 -7.807 -5.756 1.00 97.25 78 ALA A C 1
ATOM 605 O O . ALA A 1 78 ? 2.476 -7.840 -6.564 1.00 97.25 78 ALA A O 1
ATOM 606 N N . GLU A 1 79 ? 0.290 -8.018 -6.140 1.00 96.69 79 GLU A N 1
ATOM 607 C CA . GLU A 1 79 ? -0.066 -8.329 -7.528 1.00 96.69 79 GLU A CA 1
ATOM 608 C C . GLU A 1 79 ? 0.226 -7.154 -8.477 1.00 96.69 79 GLU A C 1
ATOM 610 O O . GLU A 1 79 ? 0.778 -7.332 -9.567 1.00 96.69 79 GLU A O 1
ATOM 615 N N . LEU A 1 80 ? -0.074 -5.921 -8.057 1.00 97.06 80 LEU A N 1
ATOM 616 C CA . LEU A 1 80 ? 0.284 -4.725 -8.824 1.00 97.06 80 LEU A CA 1
ATOM 617 C C . LEU A 1 80 ? 1.803 -4.568 -8.970 1.00 97.06 80 LEU A C 1
ATOM 619 O O . LEU A 1 80 ? 2.270 -4.202 -10.052 1.00 97.06 80 LEU A O 1
ATOM 623 N N . ALA A 1 81 ? 2.570 -4.846 -7.914 1.00 96.88 81 ALA A N 1
ATOM 624 C CA . ALA A 1 81 ? 4.028 -4.818 -7.950 1.00 96.88 81 ALA A CA 1
ATOM 625 C C . ALA A 1 81 ? 4.579 -5.855 -8.938 1.00 96.88 81 ALA A C 1
ATOM 627 O O . ALA A 1 81 ? 5.320 -5.477 -9.844 1.00 96.88 81 ALA A O 1
ATOM 628 N N . ARG A 1 82 ? 4.108 -7.109 -8.876 1.00 96.81 82 ARG A N 1
ATOM 629 C CA . ARG A 1 82 ? 4.498 -8.168 -9.824 1.00 96.81 82 ARG A CA 1
ATOM 630 C C . ARG A 1 82 ? 4.248 -7.767 -11.275 1.00 96.81 82 ARG A C 1
ATOM 632 O O . ARG A 1 82 ? 5.121 -7.908 -12.127 1.00 96.81 82 ARG A O 1
ATOM 639 N N . ARG A 1 83 ? 3.073 -7.207 -11.582 1.00 97.06 83 ARG A N 1
ATOM 640 C CA . ARG A 1 83 ? 2.750 -6.743 -12.948 1.00 97.06 83 ARG A CA 1
ATOM 641 C C . ARG A 1 83 ? 3.689 -5.635 -13.423 1.00 97.06 83 ARG A C 1
ATOM 643 O O . ARG A 1 83 ? 4.081 -5.614 -14.595 1.00 97.06 83 ARG A O 1
ATOM 650 N N . ARG A 1 84 ? 4.043 -4.707 -12.529 1.00 97.19 84 ARG A N 1
ATOM 651 C CA . ARG A 1 84 ? 4.990 -3.622 -12.820 1.00 97.19 84 ARG A CA 1
ATOM 652 C C . ARG A 1 84 ? 6.391 -4.168 -13.070 1.00 97.19 84 ARG A C 1
ATOM 654 O O . ARG A 1 84 ? 6.996 -3.771 -14.060 1.00 97.19 84 ARG A O 1
ATOM 661 N N . GLU A 1 85 ? 6.862 -5.091 -12.238 1.00 96.88 85 GLU A N 1
ATOM 662 C CA . GLU A 1 85 ? 8.169 -5.745 -12.378 1.00 96.88 85 GLU A CA 1
ATOM 663 C C . GLU A 1 85 ? 8.278 -6.488 -13.708 1.00 96.88 85 GLU A C 1
ATOM 665 O O . GLU A 1 85 ? 9.165 -6.183 -14.499 1.00 96.88 85 GLU A O 1
ATOM 670 N N . VAL A 1 86 ? 7.302 -7.336 -14.043 1.00 97.31 86 VAL A N 1
ATOM 671 C CA . VAL A 1 86 ? 7.280 -8.060 -15.326 1.00 97.31 86 VAL A CA 1
ATOM 672 C C . VAL A 1 86 ? 7.307 -7.099 -16.517 1.00 97.31 86 VAL A C 1
ATOM 674 O O . VAL A 1 86 ? 7.993 -7.334 -17.513 1.00 97.31 86 VAL A O 1
ATOM 677 N N . THR A 1 87 ? 6.554 -6.001 -16.445 1.00 96.56 87 THR A N 1
ATOM 678 C CA . THR A 1 87 ? 6.529 -5.005 -17.525 1.00 96.56 87 THR A CA 1
ATOM 679 C C . THR A 1 87 ? 7.861 -4.270 -17.635 1.00 96.56 87 THR A C 1
ATOM 681 O O . THR A 1 87 ? 8.332 -4.028 -18.747 1.00 96.56 87 THR A O 1
ATOM 684 N N . LYS A 1 88 ? 8.472 -3.928 -16.499 1.00 97.25 88 LYS A N 1
ATOM 685 C CA . LYS A 1 88 ? 9.783 -3.287 -16.437 1.00 97.25 88 LYS A CA 1
ATOM 686 C C . LYS A 1 88 ? 10.856 -4.201 -17.027 1.00 97.25 88 LYS A C 1
ATOM 688 O O . LYS A 1 88 ? 11.514 -3.801 -17.975 1.00 97.25 88 LYS A O 1
ATOM 693 N N . GLU A 1 89 ? 10.926 -5.456 -16.596 1.00 95.56 89 GLU A N 1
ATOM 694 C CA . GLU A 1 89 ? 11.875 -6.443 -17.125 1.00 95.56 89 GLU A CA 1
ATOM 695 C C . GLU A 1 89 ? 11.744 -6.644 -18.639 1.00 95.56 89 GLU A C 1
ATOM 697 O O . GLU A 1 89 ? 12.740 -6.804 -19.348 1.00 95.56 89 GLU A O 1
ATOM 702 N N . ARG A 1 90 ? 10.513 -6.629 -19.166 1.00 95.00 90 ARG A N 1
ATOM 703 C CA . ARG A 1 90 ? 10.279 -6.705 -20.615 1.00 95.00 90 ARG A CA 1
ATOM 704 C C . ARG A 1 90 ? 10.846 -5.491 -21.344 1.00 95.00 90 ARG A C 1
ATOM 706 O O . ARG A 1 90 ? 11.477 -5.672 -22.383 1.00 95.00 90 ARG A O 1
ATOM 713 N N . LYS A 1 91 ? 10.625 -4.283 -20.820 1.00 96.69 91 LYS A N 1
ATOM 714 C CA . LYS A 1 91 ? 11.171 -3.046 -21.395 1.00 96.69 91 LYS A CA 1
ATOM 715 C C . LYS A 1 91 ? 12.693 -3.046 -21.338 1.00 96.69 91 LYS A C 1
ATOM 717 O O . LYS A 1 91 ? 13.317 -2.902 -22.384 1.00 96.69 91 LYS A O 1
ATOM 722 N N . ASP A 1 92 ? 13.261 -3.345 -20.175 1.00 96.00 92 ASP A N 1
ATOM 723 C CA . ASP A 1 92 ? 14.707 -3.382 -19.954 1.00 96.00 92 ASP A CA 1
ATOM 724 C C . ASP A 1 92 ? 15.382 -4.385 -20.911 1.00 96.00 92 ASP A C 1
ATOM 726 O O . ASP A 1 92 ? 16.394 -4.079 -21.538 1.00 96.00 92 ASP A O 1
ATOM 730 N N . ARG A 1 93 ? 14.775 -5.563 -21.131 1.00 94.81 93 ARG A N 1
ATOM 731 C CA . ARG A 1 93 ? 15.284 -6.561 -22.090 1.00 94.81 93 ARG A CA 1
ATOM 732 C C . ARG A 1 93 ? 15.255 -6.067 -23.538 1.00 94.81 93 ARG A C 1
ATOM 734 O O . ARG A 1 93 ? 16.185 -6.348 -24.296 1.00 94.81 93 ARG A O 1
ATOM 741 N N . VAL A 1 94 ? 14.187 -5.382 -23.948 1.00 96.62 94 VAL A N 1
ATOM 742 C CA . VAL A 1 94 ? 14.087 -4.817 -25.304 1.00 96.62 94 VAL A CA 1
ATOM 743 C C . VAL A 1 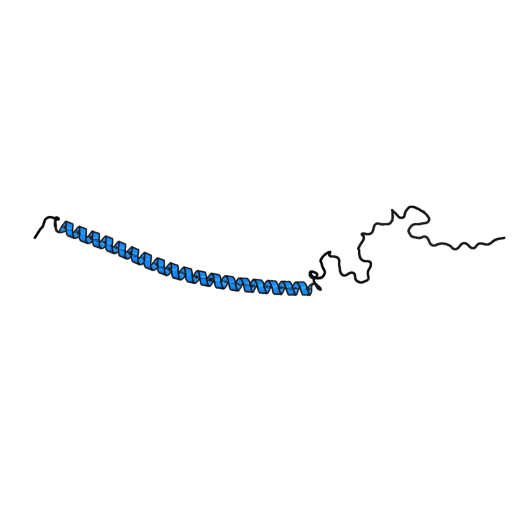94 ? 15.087 -3.679 -25.485 1.00 96.62 94 VAL A C 1
ATOM 745 O O . VAL A 1 94 ? 15.748 -3.619 -26.520 1.00 96.62 94 VAL A O 1
ATOM 748 N N . GLU A 1 95 ? 15.235 -2.811 -24.489 1.00 95.44 95 GLU A N 1
ATOM 749 C CA . GLU A 1 95 ? 16.182 -1.697 -24.517 1.00 95.44 95 GLU A CA 1
ATOM 750 C C . GLU A 1 95 ? 17.631 -2.181 -24.578 1.00 95.44 95 GLU A C 1
ATOM 752 O O . GLU A 1 95 ? 18.386 -1.722 -25.434 1.00 95.44 95 GLU A O 1
ATOM 757 N N . GLU A 1 96 ? 18.009 -3.169 -23.766 1.00 93.25 96 GLU A N 1
ATOM 758 C CA . GLU A 1 96 ? 19.346 -3.768 -23.820 1.00 93.25 96 GLU A CA 1
ATOM 759 C C . GLU A 1 96 ? 19.606 -4.453 -25.166 1.00 93.25 96 GLU A C 1
ATOM 761 O O . GLU A 1 96 ? 20.655 -4.251 -25.784 1.00 93.25 96 GLU A O 1
ATOM 766 N N . LYS A 1 97 ? 18.624 -5.192 -25.701 1.00 94.31 97 LYS A N 1
ATOM 767 C CA . LYS A 1 97 ? 18.741 -5.783 -27.040 1.00 94.31 97 LYS A CA 1
ATOM 768 C C . LYS A 1 97 ? 18.948 -4.707 -28.110 1.00 94.31 97 LYS A C 1
ATOM 770 O O . LYS A 1 97 ? 19.873 -4.824 -28.915 1.00 94.31 97 LYS A O 1
ATOM 775 N N . ARG A 1 98 ? 18.148 -3.639 -28.083 1.00 95.00 98 ARG A N 1
ATOM 776 C CA . ARG A 1 98 ? 18.268 -2.503 -29.004 1.00 95.00 98 ARG A CA 1
ATOM 777 C C . ARG A 1 98 ? 19.635 -1.830 -28.879 1.00 95.00 98 ARG A C 1
ATOM 779 O O . ARG A 1 98 ? 20.287 -1.570 -29.887 1.00 95.00 98 ARG A O 1
ATOM 786 N N . ARG A 1 99 ? 20.113 -1.596 -27.657 1.00 93.56 99 ARG A N 1
ATOM 787 C CA . ARG A 1 99 ? 21.428 -1.002 -27.389 1.00 93.56 99 ARG A CA 1
ATOM 788 C C . ARG A 1 99 ? 22.559 -1.852 -27.971 1.00 93.56 99 ARG A C 1
ATOM 790 O O . ARG A 1 99 ? 23.479 -1.319 -28.596 1.00 93.56 99 ARG A O 1
ATOM 797 N N . LEU A 1 100 ? 22.489 -3.173 -27.803 1.00 92.38 100 LEU A N 1
ATOM 798 C CA . LEU A 1 100 ? 23.454 -4.112 -28.375 1.00 92.38 100 LEU A CA 1
ATOM 799 C C . LEU A 1 100 ? 23.402 -4.127 -29.907 1.00 92.38 100 LEU A C 1
ATOM 801 O O . LEU A 1 100 ? 24.452 -4.153 -30.551 1.00 92.38 100 LEU A O 1
ATOM 805 N N . GLU A 1 101 ? 22.212 -4.088 -30.503 1.00 93.12 101 GLU A N 1
ATOM 806 C CA . GLU A 1 101 ? 22.030 -4.005 -31.957 1.00 93.12 101 GLU A CA 1
ATOM 807 C C . GLU A 1 101 ? 22.597 -2.700 -32.527 1.00 93.12 101 GLU A C 1
ATOM 809 O O . GLU A 1 101 ? 23.360 -2.733 -33.494 1.00 93.12 101 GLU A O 1
ATOM 814 N N . GLU A 1 102 ? 22.335 -1.563 -31.883 1.00 93.00 102 GLU A N 1
ATOM 815 C CA . GLU A 1 102 ? 22.901 -0.267 -32.264 1.00 93.00 102 GLU A CA 1
ATOM 816 C C . GLU A 1 102 ? 24.433 -0.260 -32.153 1.00 93.00 102 GLU A C 1
ATOM 818 O O . GLU A 1 102 ? 25.125 0.256 -33.037 1.00 93.00 102 GLU A O 1
ATOM 823 N N . MET A 1 103 ? 24.998 -0.863 -31.101 1.00 89.69 103 MET A N 1
ATOM 824 C CA . MET A 1 103 ? 26.449 -1.014 -30.965 1.00 89.69 103 MET A CA 1
ATOM 825 C C . MET A 1 103 ? 27.038 -1.914 -32.059 1.00 89.69 103 MET A C 1
ATOM 827 O O . MET A 1 103 ? 28.041 -1.545 -32.678 1.00 89.69 103 MET A O 1
ATOM 831 N N . LYS A 1 104 ? 26.403 -3.055 -32.360 1.00 88.94 104 LYS A N 1
ATOM 832 C CA . LYS A 1 104 ? 26.811 -3.950 -33.457 1.00 88.94 104 LYS A CA 1
ATOM 833 C C . LYS A 1 104 ? 26.758 -3.238 -34.808 1.00 88.94 104 LYS A C 1
ATOM 835 O O . LYS A 1 104 ? 27.719 -3.320 -35.575 1.00 88.94 104 LYS A O 1
ATOM 840 N N . ALA A 1 105 ? 25.692 -2.486 -35.078 1.00 92.94 105 ALA A N 1
ATOM 841 C CA . ALA A 1 105 ? 25.540 -1.699 -36.297 1.00 92.94 105 ALA A CA 1
ATOM 842 C C . ALA A 1 105 ? 26.637 -0.630 -36.418 1.00 92.94 105 ALA A C 1
ATOM 844 O O . ALA A 1 105 ? 27.292 -0.534 -37.458 1.00 92.94 105 ALA A O 1
ATOM 845 N N . LYS A 1 106 ? 26.927 0.109 -35.336 1.00 92.25 106 LYS A N 1
ATOM 846 C CA . LYS A 1 106 ? 28.030 1.086 -35.288 1.00 92.25 106 LYS A CA 1
ATOM 847 C C . LYS A 1 106 ? 29.385 0.431 -35.574 1.00 92.25 106 LYS A C 1
ATOM 849 O O . LYS A 1 106 ? 30.184 0.984 -36.330 1.00 92.25 106 LYS A O 1
ATOM 854 N N . MET A 1 107 ? 29.655 -0.745 -35.006 1.00 86.19 107 MET A N 1
ATOM 855 C CA . MET A 1 107 ? 30.907 -1.476 -35.240 1.00 86.19 107 MET A CA 1
ATOM 856 C C . MET A 1 107 ? 31.016 -2.006 -36.673 1.00 86.19 107 MET A C 1
ATOM 858 O O . MET A 1 107 ? 32.068 -1.857 -37.298 1.00 86.19 107 MET A O 1
ATOM 862 N N . SER A 1 108 ? 29.928 -2.552 -37.221 1.00 88.25 108 SER A N 1
ATOM 863 C CA . SER A 1 108 ? 29.850 -2.982 -38.620 1.00 88.25 108 SER A CA 1
ATOM 864 C C . SER A 1 108 ? 30.094 -1.811 -39.580 1.00 88.25 108 SER A C 1
ATOM 866 O O . SER A 1 108 ? 30.959 -1.892 -40.454 1.00 88.25 108 SER A O 1
ATOM 868 N N . ALA A 1 109 ? 29.446 -0.665 -39.347 1.00 89.81 109 ALA A N 1
ATOM 869 C CA . ALA A 1 109 ? 29.649 0.553 -40.128 1.00 89.81 109 ALA A CA 1
ATOM 870 C C . ALA A 1 109 ? 31.103 1.056 -40.056 1.00 89.81 109 ALA A C 1
ATOM 872 O O . ALA A 1 109 ? 31.699 1.384 -41.085 1.00 89.81 109 ALA A O 1
ATOM 873 N N . LYS A 1 110 ? 31.720 1.056 -38.865 1.00 91.31 110 LYS A N 1
ATOM 874 C CA . LYS A 1 110 ? 33.143 1.401 -38.692 1.00 91.31 110 LYS A CA 1
ATOM 875 C C . LYS A 1 110 ? 34.065 0.434 -39.443 1.00 91.31 110 LYS A C 1
ATOM 877 O O . LYS A 1 110 ? 35.043 0.875 -40.051 1.00 91.31 110 LYS A O 1
ATOM 882 N N . LYS A 1 111 ? 33.758 -0.869 -39.434 1.00 87.06 111 LYS A N 1
ATOM 883 C CA . LYS A 1 111 ? 34.514 -1.894 -40.171 1.00 87.06 111 LYS A CA 1
ATOM 884 C C . LYS A 1 111 ? 34.408 -1.676 -41.681 1.00 87.06 111 LYS A C 1
ATOM 886 O O . LYS A 1 111 ? 35.439 -1.633 -42.349 1.00 87.06 111 LYS A O 1
ATOM 891 N N . LEU A 1 112 ? 33.202 -1.444 -42.202 1.00 74.88 112 LEU A N 1
ATOM 892 C CA . LEU A 1 112 ? 32.973 -1.107 -43.611 1.00 74.88 112 LEU A CA 1
ATOM 893 C C . LEU A 1 112 ? 33.710 0.174 -44.018 1.00 74.88 112 LEU A C 1
ATOM 895 O O . LEU A 1 112 ? 34.361 0.203 -45.059 1.00 74.88 112 LEU A O 1
ATOM 899 N N . ALA A 1 113 ? 33.685 1.212 -43.179 1.00 86.06 113 ALA A N 1
ATOM 900 C CA . ALA A 1 113 ? 34.439 2.438 -43.424 1.00 86.06 113 ALA A CA 1
ATOM 901 C C . ALA A 1 113 ? 35.955 2.180 -43.496 1.00 86.06 113 ALA A C 1
ATOM 903 O O . ALA A 1 113 ? 36.629 2.719 -44.372 1.00 86.06 113 ALA A O 1
ATOM 904 N N . ARG A 1 114 ? 36.501 1.323 -42.621 1.00 86.88 114 ARG A N 1
ATOM 905 C CA . ARG A 1 114 ? 37.923 0.939 -42.647 1.00 86.88 114 ARG A CA 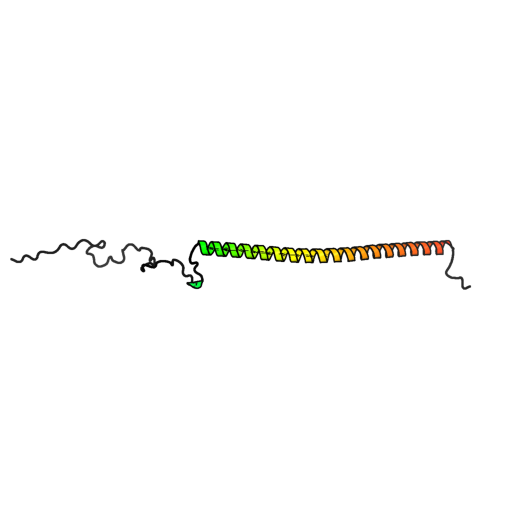1
ATOM 906 C C . ARG A 1 114 ? 38.286 0.171 -43.920 1.00 86.88 114 ARG A C 1
ATOM 908 O O . ARG A 1 114 ? 39.324 0.461 -44.507 1.00 86.88 114 ARG A O 1
ATOM 915 N N . VAL A 1 115 ? 37.443 -0.766 -44.356 1.00 81.31 115 VAL A N 1
ATOM 916 C CA . VAL A 1 115 ? 37.643 -1.504 -45.616 1.00 81.31 115 VAL A CA 1
ATOM 917 C C . VAL A 1 115 ? 37.608 -0.551 -46.814 1.00 81.31 115 VAL A C 1
ATOM 919 O O . VAL A 1 115 ? 38.527 -0.589 -47.625 1.00 81.31 115 VAL A O 1
ATOM 922 N N . ARG A 1 116 ? 36.638 0.374 -46.878 1.00 77.69 116 ARG A N 1
ATOM 923 C CA . ARG A 1 116 ? 36.563 1.408 -47.931 1.00 77.69 116 ARG A CA 1
ATOM 924 C C . ARG A 1 116 ? 37.826 2.274 -48.003 1.00 77.69 116 ARG A C 1
ATOM 926 O O . ARG A 1 116 ? 38.303 2.546 -49.098 1.00 77.69 116 ARG A O 1
ATOM 933 N N . ARG A 1 117 ? 38.397 2.662 -46.852 1.00 82.94 117 ARG A N 1
ATOM 934 C CA . ARG A 1 117 ? 39.679 3.396 -46.795 1.00 82.94 117 ARG A CA 1
ATOM 935 C C . ARG A 1 117 ? 40.855 2.550 -47.286 1.00 82.94 117 ARG A C 1
ATOM 937 O O . ARG A 1 117 ? 41.665 3.052 -48.052 1.00 82.94 117 ARG A O 1
ATOM 944 N N . ARG A 1 118 ? 40.942 1.279 -46.868 1.00 81.44 118 ARG A N 1
ATOM 945 C CA . ARG A 1 118 ? 42.009 0.352 -47.302 1.00 81.44 118 ARG A CA 1
ATOM 946 C C . ARG A 1 118 ? 41.974 0.078 -48.801 1.00 81.44 118 ARG A C 1
ATOM 948 O O . ARG A 1 118 ? 43.023 -0.040 -49.411 1.00 81.44 118 ARG A O 1
ATOM 955 N N . GLN A 1 119 ? 40.781 0.008 -49.384 1.00 77.69 119 GLN A N 1
ATOM 956 C CA . GLN A 1 119 ? 40.595 -0.169 -50.824 1.00 77.69 119 GLN A CA 1
ATOM 957 C C . GLN A 1 119 ? 40.955 1.087 -51.641 1.00 77.69 119 GLN A C 1
ATOM 959 O O . GLN A 1 119 ? 40.755 1.079 -52.849 1.00 77.69 119 GLN A O 1
ATOM 964 N N . GLY A 1 120 ? 41.429 2.177 -51.015 1.00 66.75 120 GLY A N 1
ATOM 965 C CA . GLY A 1 120 ? 41.861 3.389 -51.724 1.00 66.75 120 GLY A CA 1
ATOM 966 C C . GLY A 1 120 ? 40.756 4.061 -52.544 1.00 66.75 120 GLY A C 1
ATOM 967 O O . GLY A 1 120 ? 41.043 4.902 -53.392 1.00 66.75 120 GLY A O 1
ATOM 968 N N . ARG A 1 121 ? 39.487 3.695 -52.307 1.00 60.94 121 ARG A N 1
ATOM 969 C CA . ARG A 1 121 ? 38.326 4.132 -53.088 1.00 60.94 121 ARG A CA 1
ATOM 970 C C . ARG A 1 121 ? 37.995 5.570 -52.695 1.00 60.94 121 ARG A C 1
ATOM 972 O O . ARG A 1 121 ? 37.148 5.834 -51.841 1.00 60.94 121 ARG A O 1
ATOM 979 N N . THR A 1 122 ? 38.752 6.512 -53.248 1.00 61.12 122 THR A N 1
ATOM 980 C CA . THR A 1 122 ? 38.456 7.937 -53.138 1.00 61.12 122 THR A CA 1
ATOM 981 C C . THR A 1 122 ? 37.126 8.205 -53.841 1.00 61.12 122 THR A C 1
ATOM 983 O O . THR A 1 122 ? 36.760 7.533 -54.802 1.00 61.12 122 THR A O 1
ATOM 986 N N . LYS A 1 123 ? 36.358 9.175 -53.342 1.00 64.25 123 LYS A N 1
ATOM 987 C CA . LYS A 1 123 ? 34.994 9.514 -53.796 1.00 64.25 123 LYS A CA 1
ATOM 988 C C . LYS A 1 123 ? 34.921 9.992 -55.269 1.00 64.25 123 LYS A C 1
ATOM 990 O O . LYS A 1 123 ? 33.861 10.410 -55.711 1.00 64.25 123 LYS A O 1
ATOM 995 N N . LYS A 1 124 ? 36.040 9.956 -56.005 1.00 62.31 124 LYS A N 1
ATOM 996 C CA . LYS A 1 124 ? 36.209 10.339 -57.410 1.00 62.31 124 LYS A CA 1
ATOM 997 C C . LYS A 1 124 ? 36.406 9.097 -58.286 1.00 62.31 124 LYS A C 1
ATOM 999 O O . LYS A 1 124 ? 37.495 8.881 -58.796 1.00 62.31 124 LYS A O 1
ATOM 1004 N N . ILE A 1 125 ? 35.372 8.285 -58.467 1.00 56.00 125 ILE A N 1
ATOM 1005 C CA . ILE A 1 125 ? 35.273 7.448 -59.669 1.00 56.00 125 ILE A CA 1
ATOM 1006 C C . ILE A 1 125 ? 33.812 7.532 -60.109 1.00 56.00 125 ILE A C 1
ATOM 1008 O O . ILE A 1 125 ? 32.965 6.805 -59.599 1.00 56.00 125 ILE A O 1
ATOM 1012 N N . ASN A 1 126 ? 33.527 8.510 -60.974 1.00 50.56 126 ASN A N 1
ATOM 1013 C CA . ASN A 1 126 ? 32.405 8.422 -61.899 1.00 50.56 126 ASN A CA 1
ATOM 1014 C C . ASN A 1 126 ? 32.817 7.398 -62.961 1.00 50.56 126 ASN A C 1
ATOM 1016 O O . ASN A 1 126 ? 33.866 7.563 -63.586 1.00 50.56 126 ASN A O 1
ATOM 1020 N N . GLY A 1 127 ? 32.011 6.356 -63.102 1.00 47.16 127 GLY A N 1
ATOM 1021 C CA . GLY A 1 127 ? 32.151 5.243 -64.031 1.00 47.16 127 GLY A CA 1
ATOM 1022 C C . GLY A 1 127 ? 30.996 4.297 -63.785 1.00 47.16 127 GLY A C 1
ATOM 1023 O O . GLY A 1 127 ? 30.967 3.735 -62.666 1.00 47.16 127 GLY A O 1
#

Org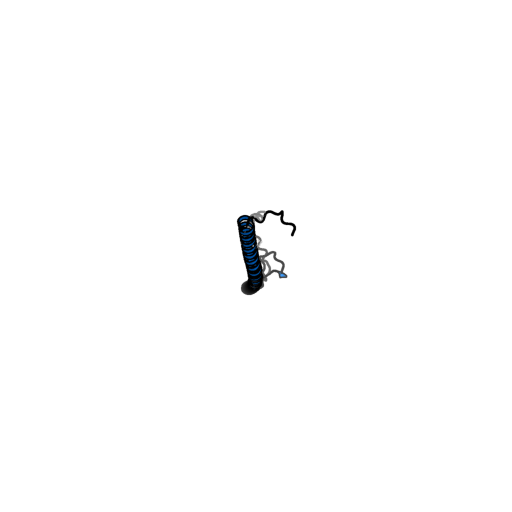anism: NCBI:txid933852

pLDDT: mean 78.98, std 16.89, range [43.75, 98.25]

InterPro domains:
  IPR005579 Cgr1-like [PF03879] (13-126)

Radius of gyration: 49.56 Å; chains: 1; bounding box: 89×37×157 Å